Protein AF-A0A966BBV2-F1 (afdb_monomer_lite)

Foldseek 3Di:
DQPDADPPPRHRPQKDWDDDPNWIWIAHPPPRDIDTDDPQDADPVPRDSPDDDDQDQPPPDPPDDDGDRDDD

Structure (mmCIF, N/CA/C/O backbone):
data_AF-A0A966BBV2-F1
#
_entry.id   AF-A0A966BBV2-F1
#
loop_
_atom_site.group_PDB
_atom_site.id
_atom_site.type_symbol
_atom_site.label_atom_id
_atom_site.label_alt_id
_atom_site.label_comp_id
_atom_site.label_asym_id
_atom_site.label_entity_id
_atom_site.label_seq_id
_atom_site.pdbx_PDB_ins_code
_atom_site.Cartn_x
_atom_site.Cartn_y
_atom_site.Cartn_z
_atom_site.occupancy
_atom_site.B_iso_or_equiv
_atom_site.auth_seq_id
_atom_site.auth_comp_id
_atom_site.auth_asym_id
_atom_site.auth_atom_id
_atom_site.pdbx_PDB_model_num
ATOM 1 N N . MET A 1 1 ? 10.582 6.437 6.915 1.00 54.50 1 MET A N 1
ATOM 2 C CA . MET A 1 1 ? 9.983 5.135 6.559 1.00 54.50 1 MET A CA 1
ATOM 3 C C . MET A 1 1 ? 9.239 5.341 5.255 1.00 54.50 1 MET A C 1
ATOM 5 O O . MET A 1 1 ? 8.428 6.267 5.226 1.00 54.50 1 MET A O 1
ATOM 9 N N . PRO A 1 2 ? 9.561 4.585 4.194 1.00 61.47 2 PRO A N 1
ATOM 10 C CA . PRO A 1 2 ? 8.876 4.710 2.913 1.00 61.47 2 PRO A CA 1
ATOM 11 C C . PRO A 1 2 ? 7.397 4.342 3.074 1.00 61.47 2 PRO A C 1
ATOM 13 O O . PRO A 1 2 ? 7.035 3.465 3.857 1.00 61.47 2 PRO A O 1
ATOM 16 N N . LEU A 1 3 ? 6.526 5.070 2.374 1.00 75.69 3 LEU A N 1
ATOM 17 C CA . LEU A 1 3 ? 5.070 4.879 2.435 1.00 75.69 3 LEU A CA 1
ATOM 18 C C . LEU A 1 3 ? 4.606 3.637 1.657 1.00 75.69 3 LEU A C 1
ATOM 20 O O . LEU A 1 3 ? 3.449 3.241 1.793 1.00 75.69 3 LEU A O 1
ATOM 24 N N . VAL A 1 4 ? 5.472 3.086 0.806 1.00 87.81 4 VAL A N 1
ATOM 25 C CA . VAL A 1 4 ? 5.233 1.952 -0.088 1.00 87.81 4 VAL A CA 1
ATOM 26 C C . VAL A 1 4 ? 6.602 1.423 -0.540 1.00 87.81 4 VAL A C 1
ATOM 28 O O . VAL A 1 4 ? 7.504 2.220 -0.781 1.00 87.81 4 VAL A O 1
ATOM 31 N N . THR A 1 5 ? 6.741 0.105 -0.659 1.00 94.00 5 THR A N 1
ATOM 32 C CA . THR A 1 5 ? 7.972 -0.576 -1.086 1.00 94.00 5 THR A CA 1
ATOM 33 C C . THR A 1 5 ? 7.586 -1.765 -1.963 1.00 94.00 5 THR A C 1
ATOM 35 O O . THR A 1 5 ? 6.533 -2.372 -1.739 1.00 94.00 5 THR A O 1
ATOM 38 N N . CYS A 1 6 ? 8.404 -2.101 -2.960 1.00 94.81 6 CYS A N 1
ATOM 39 C CA . CYS A 1 6 ? 8.168 -3.258 -3.810 1.00 94.81 6 CYS A CA 1
ATOM 40 C C . CYS A 1 6 ? 8.198 -4.559 -2.986 1.00 94.81 6 CYS A C 1
ATOM 42 O O . CYS A 1 6 ? 9.209 -4.842 -2.340 1.00 94.81 6 CYS A O 1
ATOM 44 N N . PRO A 1 7 ? 7.151 -5.406 -3.048 1.00 94.50 7 PRO A N 1
ATOM 45 C CA . PRO A 1 7 ? 7.098 -6.647 -2.274 1.00 94.50 7 PRO A CA 1
ATOM 46 C C . PRO A 1 7 ? 8.073 -7.730 -2.769 1.00 94.50 7 PRO A C 1
ATOM 48 O O . PRO A 1 7 ? 8.191 -8.772 -2.130 1.00 94.50 7 PRO A O 1
ATOM 51 N N . HIS A 1 8 ? 8.746 -7.510 -3.904 1.00 95.44 8 HIS A N 1
ATOM 52 C CA . HIS A 1 8 ? 9.660 -8.479 -4.512 1.00 95.44 8 HIS A CA 1
ATOM 53 C C . HIS A 1 8 ? 11.138 -8.102 -4.398 1.00 95.44 8 HIS A C 1
ATOM 55 O O . HIS A 1 8 ? 11.956 -8.985 -4.155 1.00 95.44 8 HIS A O 1
ATOM 61 N N . CYS A 1 9 ? 11.492 -6.832 -4.610 1.00 95.81 9 CYS A N 1
ATOM 62 C CA . CYS A 1 9 ? 12.891 -6.390 -4.674 1.00 95.81 9 CYS A CA 1
ATOM 63 C C . CYS A 1 9 ? 13.234 -5.262 -3.697 1.00 95.81 9 CYS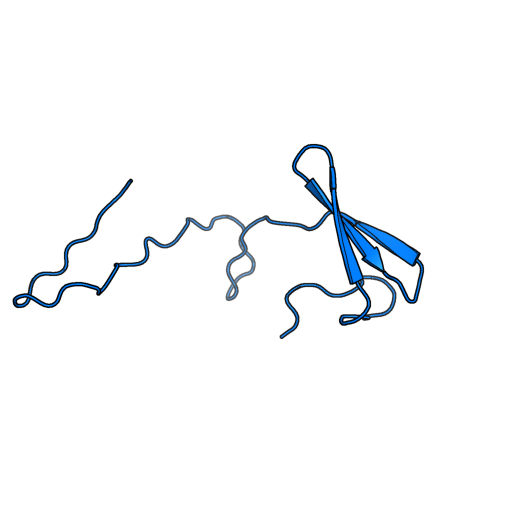 A C 1
ATOM 65 O O . CYS A 1 9 ? 14.323 -4.712 -3.788 1.00 95.81 9 CYS A O 1
ATOM 67 N N . GLU A 1 10 ? 12.311 -4.906 -2.800 1.00 94.44 10 GLU A N 1
ATOM 68 C CA . GLU A 1 10 ? 12.495 -3.865 -1.777 1.00 94.44 10 GLU A CA 1
ATOM 69 C C . GLU A 1 10 ? 12.756 -2.443 -2.316 1.00 94.44 10 GLU A C 1
ATOM 71 O O . GLU A 1 10 ? 13.021 -1.533 -1.539 1.00 94.44 10 GLU A O 1
ATOM 76 N N . GLU A 1 11 ? 12.604 -2.226 -3.625 1.00 94.75 11 GLU A N 1
ATOM 77 C CA . GLU A 1 11 ? 12.694 -0.910 -4.265 1.00 94.75 11 GLU A CA 1
ATOM 78 C C . GLU A 1 11 ? 11.628 0.051 -3.714 1.00 94.75 11 GLU A C 1
ATOM 80 O O . GLU A 1 11 ? 10.448 -0.314 -3.623 1.00 94.75 11 GLU A O 1
ATOM 85 N N . ASP A 1 12 ? 12.018 1.276 -3.369 1.00 94.44 12 ASP A N 1
ATOM 86 C CA . ASP A 1 12 ? 11.135 2.296 -2.795 1.00 94.44 12 ASP A CA 1
ATOM 87 C C . ASP A 1 12 ? 11.216 3.673 -3.481 1.00 94.44 12 ASP A C 1
ATOM 89 O O . ASP A 1 12 ? 10.418 4.555 -3.147 1.00 94.44 12 ASP A O 1
ATOM 93 N N . GLU A 1 13 ? 12.081 3.846 -4.487 1.00 93.56 13 GLU A N 1
ATOM 94 C CA . GLU A 1 13 ? 12.232 5.088 -5.252 1.00 93.56 13 GLU A CA 1
ATOM 95 C C . GLU A 1 13 ? 11.602 4.978 -6.651 1.00 93.56 13 GLU A C 1
ATOM 97 O O . GLU A 1 13 ? 10.809 5.836 -7.050 1.00 93.56 13 GLU A O 1
ATOM 102 N N . ASN A 1 14 ? 11.900 3.908 -7.397 1.00 96.00 14 ASN A N 1
ATOM 103 C CA . ASN A 1 14 ? 11.457 3.718 -8.784 1.00 96.00 14 ASN A CA 1
ATOM 104 C C . ASN A 1 14 ? 10.087 3.017 -8.879 1.00 96.00 14 ASN A C 1
ATOM 106 O O . ASN A 1 14 ? 9.969 1.880 -9.351 1.00 96.00 14 ASN A O 1
ATOM 110 N N . LEU A 1 15 ? 9.039 3.690 -8.391 1.00 95.69 15 LEU A N 1
ATOM 111 C CA . LEU A 1 15 ? 7.667 3.175 -8.342 1.00 95.69 15 LEU A CA 1
ATOM 112 C C . LEU A 1 15 ? 6.682 4.106 -9.065 1.00 95.69 15 LEU A C 1
ATOM 114 O O . LEU A 1 15 ? 6.591 5.293 -8.754 1.00 95.69 15 LEU A O 1
ATOM 118 N N . GLU A 1 16 ? 5.877 3.558 -9.977 1.00 96.12 16 GLU A N 1
ATOM 119 C CA . GLU A 1 16 ? 4.815 4.289 -10.678 1.00 96.12 16 GLU A CA 1
ATOM 120 C C . GLU A 1 16 ? 3.435 3.846 -10.179 1.00 96.12 16 GLU A C 1
ATOM 122 O O . GLU A 1 16 ? 3.129 2.655 -10.143 1.00 96.12 16 GLU A O 1
ATOM 127 N N . GLY A 1 17 ? 2.584 4.800 -9.794 1.00 94.38 17 GLY A N 1
ATOM 128 C CA . GLY A 1 17 ? 1.212 4.539 -9.358 1.00 94.38 17 GLY A CA 1
ATOM 129 C C . GLY A 1 17 ? 0.185 5.003 -10.386 1.00 94.38 17 GLY A C 1
ATOM 130 O O . GLY A 1 17 ? 0.240 6.143 -10.846 1.00 94.38 17 GLY A O 1
ATOM 131 N N . LYS A 1 18 ? -0.803 4.156 -10.691 1.00 95.25 18 LYS A N 1
ATOM 132 C CA . LYS A 1 18 ? -1.934 4.492 -11.563 1.00 95.25 18 LYS A CA 1
ATOM 133 C C . LYS A 1 18 ? -3.259 4.154 -10.892 1.00 95.25 18 LYS A C 1
ATOM 135 O O . LYS A 1 18 ? -3.446 3.047 -10.397 1.00 95.25 18 LYS A O 1
ATOM 140 N N . THR A 1 19 ? -4.198 5.096 -10.926 1.00 94.62 19 THR A N 1
ATOM 141 C CA . THR A 1 19 ? -5.566 4.855 -10.455 1.00 94.62 19 THR A CA 1
ATOM 142 C C . THR A 1 19 ? -6.389 4.185 -11.553 1.00 94.62 19 THR A C 1
ATOM 144 O O . THR A 1 19 ? -6.547 4.749 -12.637 1.00 94.62 19 THR A O 1
ATOM 147 N N . VAL A 1 20 ? -6.930 3.002 -11.270 1.00 88.69 20 VAL A N 1
ATOM 148 C CA . VAL A 1 20 ? -7.820 2.235 -12.152 1.00 88.69 20 VAL A CA 1
ATOM 149 C C . VAL A 1 20 ? -9.000 1.756 -11.311 1.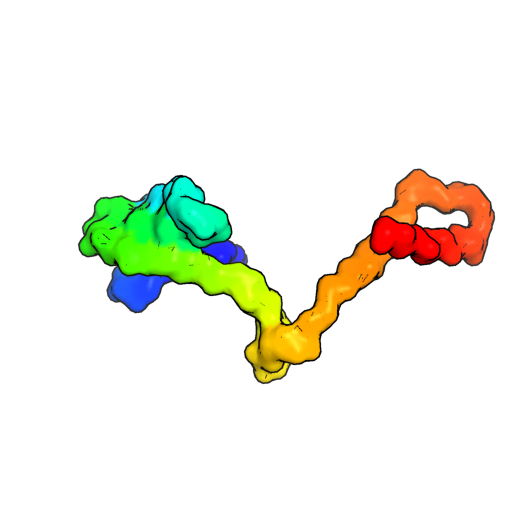00 88.69 20 VAL A C 1
ATOM 151 O O . VAL A 1 20 ? -8.800 1.160 -10.260 1.00 88.69 20 VAL A O 1
ATOM 154 N N . ASP A 1 21 ? -10.226 2.087 -11.721 1.00 87.62 21 ASP A N 1
ATOM 155 C CA . ASP A 1 21 ? -11.465 1.685 -11.030 1.00 87.62 21 ASP A CA 1
ATOM 156 C C . ASP A 1 21 ? -11.504 2.005 -9.519 1.00 87.62 21 ASP A C 1
ATOM 158 O O . ASP A 1 21 ? -12.114 1.301 -8.719 1.00 87.62 21 ASP A O 1
ATOM 162 N N . GLY A 1 22 ? -10.849 3.100 -9.114 1.00 85.81 22 GLY A N 1
ATOM 163 C CA . GLY A 1 22 ? -10.780 3.539 -7.715 1.00 85.81 22 GLY A CA 1
ATOM 164 C C . GLY A 1 22 ? -9.707 2.844 -6.871 1.00 85.81 22 GLY A C 1
ATOM 165 O O . GLY A 1 22 ? -9.556 3.180 -5.699 1.00 85.81 22 GLY A O 1
ATOM 166 N N . VAL A 1 23 ? -8.929 1.934 -7.458 1.00 90.62 23 VAL A N 1
ATOM 167 C CA . VAL A 1 23 ? -7.767 1.284 -6.839 1.00 90.62 23 VAL A CA 1
ATOM 168 C C . VAL A 1 23 ? -6.489 1.926 -7.375 1.00 90.62 23 VAL A C 1
ATOM 170 O O . VAL A 1 23 ? -6.439 2.346 -8.530 1.00 90.62 23 VAL A O 1
ATOM 173 N N . ILE A 1 24 ? -5.450 2.040 -6.543 1.00 93.50 24 ILE A N 1
ATOM 174 C CA . ILE A 1 24 ? -4.124 2.482 -6.996 1.00 93.50 24 ILE A CA 1
ATOM 175 C C . ILE A 1 24 ? -3.264 1.244 -7.226 1.00 93.50 24 ILE A C 1
ATOM 177 O O . ILE A 1 24 ? -2.817 0.624 -6.263 1.00 93.50 24 ILE A O 1
ATOM 181 N N . THR A 1 25 ? -3.016 0.913 -8.490 1.00 95.25 25 THR A N 1
ATOM 182 C CA . THR A 1 25 ? -2.080 -0.141 -8.890 1.00 95.25 25 THR A CA 1
ATOM 183 C C . THR A 1 25 ? -0.683 0.457 -9.026 1.00 95.25 25 THR A C 1
ATOM 185 O O . THR A 1 25 ? -0.500 1.495 -9.667 1.00 95.25 25 THR A O 1
ATOM 188 N N . ILE A 1 26 ? 0.302 -0.185 -8.409 1.00 95.12 26 ILE A N 1
ATOM 189 C CA . ILE A 1 26 ? 1.707 0.219 -8.402 1.00 95.12 26 ILE A CA 1
ATOM 190 C C . ILE A 1 26 ? 2.492 -0.707 -9.320 1.00 95.12 26 ILE A C 1
ATOM 192 O O . ILE A 1 26 ? 2.288 -1.917 -9.288 1.00 95.12 26 ILE A O 1
ATOM 196 N N . THR A 1 27 ? 3.395 -0.137 -10.112 1.00 97.19 27 THR A N 1
ATOM 197 C CA . THR A 1 27 ? 4.369 -0.856 -10.937 1.00 97.19 27 THR A CA 1
ATOM 198 C C . THR A 1 27 ? 5.778 -0.503 -10.474 1.00 97.19 27 THR A C 1
ATOM 200 O O . THR A 1 27 ? 6.114 0.674 -10.348 1.00 97.19 27 THR A O 1
ATOM 203 N N . CYS A 1 28 ? 6.608 -1.511 -10.212 1.00 97.62 28 CYS A N 1
ATOM 204 C CA . CYS A 1 28 ? 8.026 -1.319 -9.912 1.00 97.62 28 CYS A CA 1
ATOM 205 C C . CYS A 1 28 ? 8.833 -1.188 -11.207 1.00 97.62 28 CYS A C 1
ATOM 207 O O . CYS A 1 28 ? 8.773 -2.075 -12.057 1.00 97.62 28 CYS A O 1
ATOM 209 N N . GLY A 1 29 ? 9.616 -0.118 -11.337 1.00 96.88 29 GLY A N 1
ATOM 210 C CA . GLY A 1 29 ? 10.476 0.115 -12.496 1.00 96.88 29 GLY A CA 1
ATOM 211 C C . GLY A 1 29 ? 11.724 -0.773 -12.544 1.00 96.88 29 GLY A C 1
ATOM 212 O O . GLY A 1 29 ? 12.242 -1.006 -13.632 1.00 96.88 29 GLY A O 1
ATOM 213 N N . GLU A 1 30 ? 12.169 -1.320 -11.406 1.00 97.00 30 GLU A N 1
ATOM 214 C CA . GLU A 1 30 ? 13.354 -2.192 -11.342 1.00 97.00 30 GLU A CA 1
ATOM 215 C C . GLU A 1 30 ? 13.042 -3.651 -11.696 1.00 97.00 30 GLU A C 1
ATOM 217 O O . GLU A 1 30 ? 13.723 -4.261 -12.518 1.00 97.00 30 GLU A O 1
ATOM 222 N N . CYS A 1 31 ? 12.003 -4.237 -11.087 1.00 96.75 31 CYS A N 1
ATOM 223 C CA . CYS A 1 31 ? 11.673 -5.656 -11.280 1.00 96.75 31 CYS A CA 1
ATOM 224 C C . CYS A 1 31 ? 10.394 -5.910 -12.093 1.00 96.75 31 CYS A C 1
ATOM 226 O O . CYS A 1 31 ? 10.102 -7.059 -12.421 1.00 96.75 31 CYS A O 1
ATOM 228 N N . GLY A 1 32 ? 9.613 -4.870 -12.407 1.00 96.31 32 GLY A N 1
ATOM 229 C CA . GLY A 1 32 ? 8.368 -4.986 -13.173 1.00 96.31 32 GLY A CA 1
ATOM 230 C C . GLY A 1 32 ? 7.173 -5.543 -12.395 1.00 96.31 32 GLY A C 1
ATOM 231 O O . GLY A 1 32 ? 6.115 -5.758 -12.984 1.00 96.31 32 GLY A O 1
ATOM 232 N N . ALA A 1 33 ? 7.308 -5.796 -11.089 1.00 96.75 33 ALA A N 1
ATOM 233 C CA . ALA A 1 33 ? 6.197 -6.277 -10.275 1.00 96.75 33 ALA A CA 1
ATOM 234 C C . ALA A 1 33 ? 5.040 -5.270 -10.255 1.00 96.75 33 ALA A C 1
ATOM 236 O O . ALA A 1 33 ? 5.263 -4.062 -10.148 1.00 96.75 33 ALA A O 1
ATOM 237 N N . MET A 1 34 ? 3.812 -5.788 -10.299 1.00 96.12 34 MET A N 1
ATOM 238 C CA . MET A 1 34 ? 2.583 -5.002 -10.241 1.00 96.12 34 MET A CA 1
ATOM 239 C C . MET A 1 34 ? 1.720 -5.468 -9.071 1.00 96.12 34 MET A C 1
ATOM 241 O O . MET A 1 34 ? 1.504 -6.669 -8.909 1.00 96.12 34 MET A O 1
ATOM 245 N N . TRP A 1 35 ? 1.230 -4.53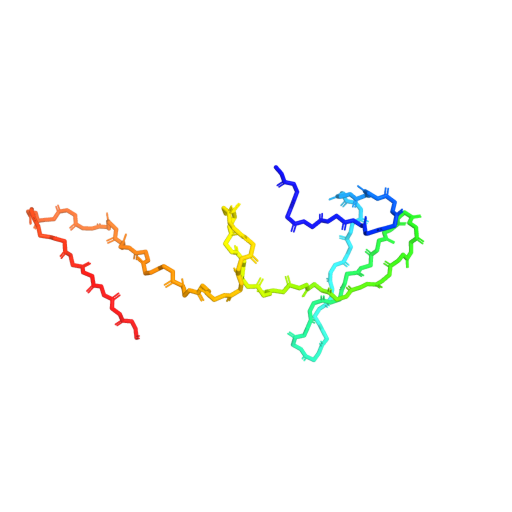6 -8.258 1.00 94.44 35 TRP A N 1
ATOM 246 C CA . TRP A 1 35 ? 0.356 -4.853 -7.127 1.00 94.44 35 TRP A CA 1
ATOM 247 C C . TRP A 1 35 ? -0.564 -3.687 -6.777 1.00 94.44 35 TRP A C 1
ATOM 249 O O . TRP A 1 35 ? -0.240 -2.527 -7.024 1.00 94.44 35 TRP A O 1
ATOM 259 N N . ASP A 1 36 ? -1.701 -3.989 -6.158 1.00 94.50 36 ASP A N 1
ATOM 260 C CA . ASP A 1 36 ? -2.626 -2.966 -5.680 1.00 94.50 36 ASP A CA 1
ATOM 261 C C . ASP A 1 36 ? -2.215 -2.450 -4.300 1.00 94.50 36 ASP A C 1
ATOM 263 O O . ASP A 1 36 ? -1.817 -3.206 -3.407 1.00 94.50 36 ASP A O 1
ATOM 267 N N . ARG A 1 37 ? -2.316 -1.134 -4.111 1.00 90.25 37 ARG A N 1
ATOM 268 C CA . ARG A 1 37 ? -2.012 -0.488 -2.838 1.00 90.25 37 ARG A CA 1
ATOM 269 C C . ARG A 1 37 ? -3.113 -0.774 -1.818 1.00 90.25 37 ARG A C 1
ATOM 271 O O . ARG A 1 37 ? -4.255 -0.354 -1.992 1.00 90.25 37 ARG A O 1
ATOM 278 N N . ASP A 1 38 ? -2.742 -1.420 -0.714 1.00 85.69 38 ASP A N 1
ATOM 279 C CA . ASP A 1 38 ? -3.630 -1.627 0.433 1.00 85.69 38 ASP A CA 1
ATOM 280 C C . ASP A 1 38 ? -3.805 -0.313 1.214 1.00 85.69 38 ASP A C 1
ATOM 282 O O . ASP A 1 38 ? -2.875 0.173 1.862 1.00 85.69 38 ASP A O 1
ATOM 286 N N . PHE A 1 39 ? -5.004 0.269 1.142 1.00 81.62 39 PHE A N 1
ATOM 287 C CA . PHE A 1 39 ? -5.388 1.461 1.906 1.00 81.62 39 PHE A CA 1
ATOM 288 C C . PHE A 1 39 ? -6.029 1.139 3.254 1.00 81.62 39 PHE A C 1
ATOM 290 O O . PHE A 1 39 ? -6.423 2.067 3.957 1.00 81.62 39 PHE A O 1
ATOM 297 N N . THR A 1 40 ? -6.151 -0.139 3.626 1.00 85.50 40 THR A N 1
ATOM 298 C CA . THR A 1 40 ? -6.795 -0.540 4.879 1.00 85.50 40 THR A CA 1
ATOM 299 C C . THR A 1 40 ? -6.028 0.056 6.060 1.00 85.50 40 THR A C 1
ATOM 301 O O . THR A 1 40 ? -4.879 -0.337 6.300 1.00 85.50 40 THR A O 1
ATOM 304 N N . PRO A 1 41 ? -6.627 0.983 6.829 1.00 82.75 41 PRO A N 1
ATOM 305 C CA . PRO A 1 41 ? -5.952 1.573 7.972 1.00 82.75 41 PRO A CA 1
ATOM 306 C C . PRO A 1 41 ? -5.637 0.492 9.014 1.00 82.75 41 PRO A C 1
ATOM 308 O O . PRO A 1 41 ? -6.479 -0.352 9.325 1.00 82.75 41 PRO A O 1
ATOM 311 N N . LYS A 1 42 ? -4.412 0.497 9.550 1.00 87.44 42 LYS A N 1
ATOM 312 C CA . LYS A 1 42 ? -3.946 -0.474 10.554 1.00 87.44 42 LYS A CA 1
ATOM 313 C C . LYS A 1 42 ? -3.322 0.251 11.736 1.00 87.44 42 LYS A C 1
ATOM 315 O O . LYS A 1 42 ? -2.554 1.198 11.571 1.00 87.44 42 LYS A O 1
ATOM 320 N N . CYS A 1 43 ? -3.628 -0.207 12.946 1.00 84.31 43 CYS A N 1
ATOM 321 C CA . CYS A 1 43 ? -3.012 0.317 14.158 1.00 84.31 43 CYS A CA 1
ATOM 322 C C . CYS A 1 43 ? -1.506 0.020 14.153 1.00 84.31 43 CYS A C 1
ATOM 324 O O . CYS A 1 43 ? -1.109 -1.141 14.215 1.00 84.31 43 CYS A O 1
ATOM 326 N N . LEU A 1 44 ? -0.660 1.054 14.180 1.00 81.25 44 LEU A N 1
ATOM 327 C CA . LEU A 1 44 ? 0.804 0.895 14.197 1.00 81.25 44 LEU A CA 1
ATOM 328 C C . LEU A 1 44 ? 1.331 0.140 15.431 1.00 81.25 44 LEU A C 1
ATOM 330 O O . LEU A 1 44 ? 2.464 -0.329 15.429 1.00 81.25 44 LEU A O 1
ATOM 334 N N . ARG A 1 45 ? 0.524 0.024 16.494 1.00 87.31 45 ARG A N 1
ATOM 335 C CA . ARG A 1 45 ? 0.906 -0.662 17.736 1.00 87.31 45 ARG A CA 1
ATOM 336 C C . ARG A 1 45 ? 0.535 -2.144 17.761 1.00 87.31 45 ARG A C 1
ATOM 338 O O . ARG A 1 45 ? 1.279 -2.926 18.339 1.00 87.31 45 ARG A O 1
ATOM 345 N N . CYS A 1 46 ? -0.622 -2.524 17.216 1.00 91.19 46 CYS A N 1
ATOM 346 C CA . CYS A 1 46 ? -1.145 -3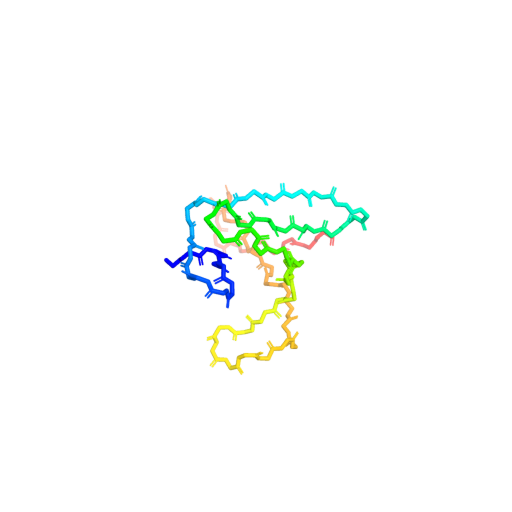.896 17.326 1.00 91.19 46 CYS A CA 1
ATOM 347 C C . CYS A 1 46 ? -1.550 -4.540 15.993 1.00 91.19 46 CYS A C 1
ATOM 349 O O . CYS A 1 46 ? -1.973 -5.690 15.992 1.00 91.19 46 CYS A O 1
ATOM 351 N N . GLY A 1 47 ? -1.460 -3.822 14.871 1.00 85.44 47 GLY A N 1
ATOM 352 C CA . GLY A 1 47 ? -1.795 -4.325 13.536 1.00 85.44 47 GLY A CA 1
ATOM 353 C C . GLY A 1 47 ? -3.291 -4.482 13.245 1.00 85.44 47 GLY A C 1
ATOM 354 O O . GLY A 1 47 ? -3.641 -4.819 12.118 1.00 85.44 47 GLY A O 1
ATOM 355 N N . SER A 1 48 ? -4.175 -4.225 14.217 1.00 89.38 48 SER A N 1
ATOM 356 C CA . SER A 1 48 ? -5.627 -4.330 14.017 1.00 89.38 48 SER A CA 1
ATOM 357 C C . SER A 1 48 ? -6.122 -3.364 12.938 1.00 89.38 48 SER A C 1
ATOM 359 O O . SER A 1 48 ? -5.694 -2.208 12.899 1.00 89.38 48 SER A O 1
ATOM 361 N N . THR A 1 49 ? -7.050 -3.834 12.104 1.00 87.62 49 THR A N 1
ATOM 362 C CA . THR A 1 49 ? -7.807 -3.030 11.132 1.00 87.62 49 THR A CA 1
ATOM 363 C C . THR A 1 49 ? -9.069 -2.414 11.738 1.00 87.62 49 THR A C 1
ATOM 365 O O . THR A 1 49 ?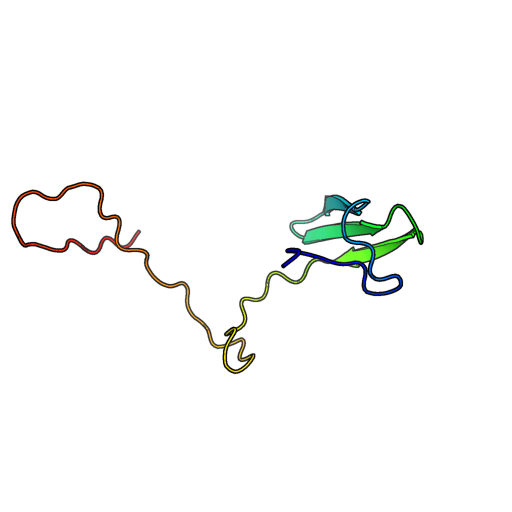 -9.741 -1.625 11.082 1.00 87.62 49 THR A O 1
ATOM 368 N N . GLU A 1 50 ? -9.407 -2.745 12.991 1.00 86.88 50 GLU A N 1
ATOM 369 C CA . GLU A 1 50 ? -10.507 -2.129 13.745 1.00 86.88 50 GLU A CA 1
ATOM 370 C C . GLU A 1 50 ? -10.096 -0.753 14.277 1.00 86.88 50 GLU A C 1
ATOM 372 O O . GLU A 1 50 ? -10.060 -0.483 15.479 1.00 86.88 50 GLU A O 1
ATOM 377 N N . VAL A 1 51 ? -9.733 0.128 13.357 1.00 84.25 51 VAL A N 1
ATOM 378 C CA . VAL A 1 51 ? -9.362 1.506 13.644 1.00 84.25 51 VAL A CA 1
ATOM 379 C C . VAL A 1 51 ? -10.420 2.438 13.072 1.00 84.25 51 VAL A C 1
ATOM 381 O O . VAL A 1 51 ? -11.088 2.134 12.086 1.00 84.25 51 VAL A O 1
ATOM 384 N N . ARG A 1 52 ? -10.603 3.577 13.732 1.00 77.38 52 ARG A N 1
ATOM 385 C CA . ARG A 1 52 ? -11.456 4.664 13.253 1.00 77.38 52 ARG A CA 1
ATOM 386 C C . ARG A 1 52 ? -10.573 5.864 12.988 1.00 77.38 52 ARG A C 1
ATOM 388 O O . ARG A 1 52 ? -9.597 6.063 13.716 1.00 77.38 52 ARG A O 1
ATOM 395 N N . ASP A 1 53 ? -10.936 6.656 11.988 1.00 67.38 53 ASP A N 1
ATOM 396 C CA . ASP A 1 53 ? -10.250 7.912 11.719 1.00 67.38 53 ASP A CA 1
ATOM 397 C C . ASP A 1 53 ? -10.245 8.774 12.982 1.00 67.38 53 ASP A C 1
ATOM 399 O O . ASP A 1 53 ? -11.279 9.020 13.613 1.00 67.38 53 ASP A O 1
ATOM 403 N N . ALA A 1 54 ? -9.051 9.197 13.389 1.00 67.25 54 ALA A N 1
ATOM 404 C CA . ALA A 1 54 ? -8.911 10.127 14.489 1.00 67.25 54 ALA A CA 1
ATOM 405 C C . ALA A 1 54 ? -9.354 11.508 13.997 1.00 67.25 54 ALA A C 1
ATOM 407 O O . ALA A 1 54 ? -8.738 12.072 13.093 1.00 67.25 54 ALA A O 1
ATOM 408 N N . LEU A 1 55 ? -10.404 12.064 14.605 1.00 62.31 55 LEU A N 1
ATOM 409 C CA . LEU A 1 55 ? -10.783 13.457 14.380 1.00 62.31 55 LEU A CA 1
ATOM 410 C C . LEU A 1 55 ? -9.606 14.345 14.802 1.00 62.31 55 LEU A C 1
ATOM 412 O O . LEU A 1 55 ? -9.307 14.469 15.992 1.00 62.31 55 LEU A O 1
ATOM 416 N N . GLN A 1 56 ? -8.912 14.946 13.835 1.00 57.91 56 GLN A N 1
ATOM 417 C CA . GLN A 1 56 ? -7.911 15.958 14.141 1.00 57.91 56 GLN A CA 1
ATOM 418 C C . GLN A 1 56 ? -8.630 17.215 14.627 1.00 57.91 56 GLN A C 1
ATOM 420 O O . GLN A 1 56 ? -9.392 17.841 13.893 1.00 57.91 56 GLN A O 1
ATOM 425 N N . ALA A 1 57 ? -8.380 17.603 15.877 1.00 58.12 57 ALA A N 1
ATOM 426 C CA . ALA A 1 57 ? -8.763 18.923 16.347 1.00 58.12 57 ALA A CA 1
ATOM 427 C C . ALA A 1 57 ? -7.975 19.967 15.540 1.00 58.12 57 ALA A C 1
ATOM 429 O O . ALA A 1 57 ? -6.751 20.050 15.650 1.00 58.12 57 ALA A O 1
ATOM 430 N N . ILE A 1 58 ? -8.669 20.757 14.721 1.00 55.59 58 ILE A N 1
ATOM 431 C CA . ILE A 1 58 ? -8.068 21.887 14.014 1.00 55.59 58 ILE A CA 1
ATOM 432 C C . ILE A 1 58 ? -7.790 22.986 15.051 1.00 55.59 58 ILE A C 1
ATOM 434 O O . ILE A 1 58 ? -8.699 23.678 15.506 1.00 55.59 58 ILE A O 1
ATOM 438 N N . LEU A 1 59 ? -6.524 23.154 15.436 1.00 55.88 59 LEU A N 1
ATOM 439 C CA . LEU A 1 59 ? -6.068 24.191 16.369 1.00 55.88 59 LEU A CA 1
ATOM 440 C C . LEU A 1 59 ? -5.864 25.557 15.677 1.00 55.88 59 LEU A C 1
ATOM 442 O O . LEU A 1 59 ? -4.903 26.252 15.980 1.00 55.88 59 LEU A O 1
ATOM 446 N N . ASP A 1 60 ? -6.728 25.976 14.745 1.00 53.19 60 ASP A N 1
ATOM 447 C CA . ASP A 1 60 ? -6.481 27.221 13.982 1.00 53.19 60 ASP A CA 1
ATOM 448 C C . ASP A 1 60 ? -6.940 28.505 14.690 1.00 53.19 60 ASP A C 1
ATOM 450 O O . ASP A 1 60 ? -6.611 29.613 14.263 1.00 53.19 60 ASP A O 1
ATOM 454 N N . LYS A 1 61 ? -7.727 28.418 15.771 1.00 49.59 61 LYS A N 1
ATOM 455 C CA . LYS A 1 61 ? -8.252 29.617 16.450 1.00 49.59 61 LYS A CA 1
ATOM 456 C C . LYS A 1 61 ? -8.187 29.499 17.966 1.00 49.59 61 LYS A C 1
ATOM 458 O O . LYS A 1 61 ? -9.178 29.211 18.627 1.00 49.59 61 LYS A O 1
ATOM 463 N N . SER A 1 62 ? -7.033 29.831 18.541 1.00 47.69 62 SER A N 1
ATOM 464 C CA . SER A 1 62 ? -6.926 30.132 19.970 1.00 47.69 62 SER A CA 1
ATOM 465 C C . SER A 1 62 ? -7.573 31.492 20.273 1.00 47.69 62 SER A C 1
ATOM 467 O O . SER A 1 62 ? -6.901 32.521 20.348 1.00 47.69 62 SER A O 1
ATOM 469 N N . ARG A 1 63 ? -8.895 31.527 20.455 1.00 55.31 63 ARG A N 1
ATOM 470 C CA . ARG A 1 63 ? -9.563 32.638 21.150 1.00 55.31 63 ARG A CA 1
ATOM 471 C C . ARG A 1 63 ? -10.160 32.121 22.455 1.00 55.31 63 ARG A C 1
ATOM 473 O O . ARG A 1 63 ? -11.349 31.870 22.528 1.00 55.31 63 ARG A O 1
ATOM 480 N N . GLY A 1 64 ? -9.286 31.981 23.457 1.00 55.94 64 GLY A N 1
ATOM 481 C CA . GLY A 1 64 ? -9.624 31.709 24.860 1.00 55.94 64 GLY A CA 1
ATOM 482 C C . GLY A 1 64 ? -10.051 30.268 25.133 1.00 55.94 64 GLY A C 1
ATOM 483 O O . GLY A 1 64 ? -11.123 29.893 24.704 1.00 55.94 64 GLY A O 1
ATOM 484 N N . THR A 1 65 ? -9.197 29.495 25.825 1.00 61.66 65 THR A N 1
ATOM 485 C CA . THR A 1 65 ? -9.425 28.231 26.588 1.00 61.66 65 THR A CA 1
ATOM 486 C C . THR A 1 65 ? -10.430 27.164 26.109 1.00 61.66 65 THR A C 1
ATOM 488 O O . THR A 1 65 ? -10.596 26.156 26.792 1.00 61.66 65 THR A O 1
ATOM 491 N N . GLN A 1 66 ? -11.067 27.300 24.953 1.00 63.41 66 GLN A N 1
ATOM 492 C CA . GLN A 1 66 ? -12.160 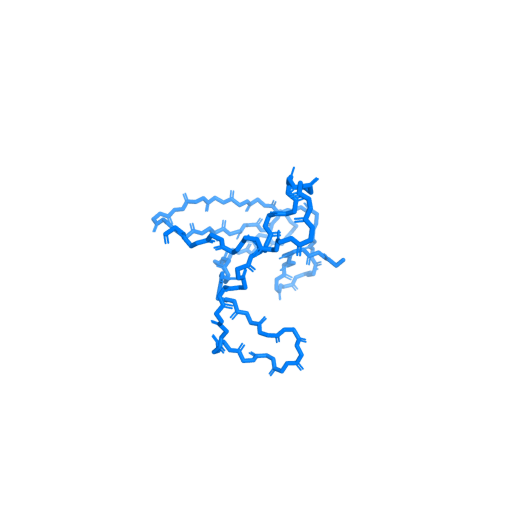26.456 24.503 1.00 63.41 66 GLN A CA 1
ATOM 493 C C . GLN A 1 66 ? -11.711 25.669 23.277 1.00 63.41 66 GLN A C 1
ATOM 495 O O . GLN A 1 66 ? -11.369 26.224 22.233 1.00 63.41 66 GLN A O 1
ATOM 500 N N . LEU A 1 67 ? -11.691 24.349 23.432 1.00 58.09 67 LEU A N 1
ATOM 501 C CA . LEU A 1 67 ? -11.437 23.414 22.348 1.00 58.09 67 LEU A CA 1
ATOM 502 C C . LEU A 1 67 ? -12.761 23.181 21.619 1.00 58.09 67 LEU A C 1
ATOM 504 O O . LEU A 1 67 ? -13.716 22.688 22.214 1.00 58.09 67 LEU A O 1
ATOM 508 N N . SER A 1 68 ? -12.828 23.558 20.344 1.00 60.44 68 SER A N 1
ATOM 509 C CA . SER A 1 68 ? -13.964 23.222 19.482 1.00 60.44 68 SER A CA 1
ATOM 510 C C . SER A 1 68 ? -13.604 21.982 18.673 1.00 60.44 68 SER A C 1
ATOM 512 O O . SER A 1 68 ? -12.688 22.025 17.856 1.00 60.44 68 SER A O 1
ATOM 514 N N . ILE A 1 69 ? -14.307 20.875 18.909 1.00 59.25 69 ILE A N 1
ATOM 515 C CA . ILE A 1 69 ? -14.252 19.695 18.039 1.00 59.25 69 ILE A CA 1
ATOM 516 C C . ILE A 1 69 ? -15.356 19.878 16.998 1.00 59.25 69 ILE A C 1
ATOM 518 O O . ILE A 1 69 ? -16.523 20.001 17.364 1.00 59.25 69 ILE A O 1
ATOM 522 N N . GLN A 1 70 ? -14.994 19.929 15.717 1.00 53.84 70 GLN A N 1
ATOM 523 C CA . GLN A 1 70 ? -15.958 19.914 14.615 1.00 53.84 70 GLN A CA 1
ATOM 524 C C . GLN A 1 70 ? -15.978 18.527 13.965 1.00 53.84 70 GLN A C 1
ATOM 526 O O . GLN A 1 70 ? -14.927 17.949 13.695 1.00 53.84 70 GLN A O 1
ATOM 531 N N . SER A 1 71 ? -17.181 18.009 13.726 1.00 52.34 71 SER A N 1
ATOM 532 C CA . SER A 1 71 ? -17.458 16.842 12.885 1.00 52.34 71 SER A CA 1
ATOM 533 C C . SER A 1 71 ? -18.117 17.328 11.593 1.00 52.34 71 SER A C 1
ATOM 535 O O . SER A 1 71 ? -19.039 18.143 11.674 1.00 52.34 71 SER A O 1
ATOM 537 N N . LEU A 1 72 ? -17.641 16.856 10.437 1.00 54.53 72 LEU A N 1
ATOM 538 C CA . LEU A 1 72 ? -18.356 16.975 9.159 1.00 54.53 72 LEU A CA 1
ATOM 539 C C . LEU A 1 72 ? -19.475 15.935 9.077 1.00 54.53 72 LEU A C 1
ATOM 541 O O . LEU A 1 72 ? -19.246 14.805 9.564 1.00 54.53 72 LEU A O 1
#

pLDDT: mean 80.85, std 16.38, range [47.69, 97.62]

Sequence (72 aa):
MPLVTCPHCEEDENLEGKTVDGVITITCGECGAMWDRDFTPKCLRCGSTEVRDALQAILDKSRGTQLSIQSL

Radius of gyration: 18.37 Å; chains: 1; bounding box: 32×41×40 Å

Secondary structure (DSSP, 8-state):
--S---TTT---SSEEEEEETTEEEEEETTT--EEE-------TTT--S-------------SSS-------